Protein AF-K9RI30-F1 (afdb_monomer_lite)

Foldseek 3Di:
DDPDDDPDAQALADDDDPDDPDDDVLVVDCLSPVCVVVLVVLVVVLVVLVVVVCVPQPQEPVCLQPDDPSVLVSLLSVVVSVLVSLLVRCVSRPNPDDSVPDDPQSSLVVCVRNVLQVDWDWQCSYPPHIDIDSQCVCSPPVDDDDGQQVVLNVCCVVCVPDNGDGNRD

Sequence (169 aa):
MTQMLLTKPYYRIARGLIYQEDINPYILDSRYCKERSSLCRAYKILQKDLETLFEYIEPCDSNKATYSHRTFELVLRICTEFEANCKGILIANGYKKSPKQLNICDYYKINYAAKLSDYEVLLRTWHPNPLKLQPFNEWQGGTYQPLSWYQSYNEAKHKIPILIKYILN

pLDDT: mean 84.82, std 16.88, range [35.69, 98.12]

Radius of gyration: 17.67 Å; chains: 1; bounding box: 48×34×43 Å

Secondary structure (DSSP, 8-state):
---PPPSSPPTT-----SS-SS--HHHH-TTT-TTHHHHHHHHHHHHHHHHHHHHHS-SBGGGTT---HHHHHHHHHHHHHHHHHHHHHHHHTT--S-TTT--HHHHHHHHHHH-GGG--EEETT-BSSPEEE-TTGGGTTSS----HHHHHHHHHHH-TT---S-S--

Structure (mmCIF, N/CA/C/O backbone):
data_AF-K9RI30-F1
#
_entry.id   AF-K9RI30-F1
#
loop_
_atom_site.group_PDB
_atom_site.id
_atom_site.type_symbol
_atom_site.label_atom_id
_atom_site.label_alt_id
_atom_site.label_comp_id
_atom_site.label_asym_id
_atom_site.label_entity_id
_atom_site.label_seq_id
_atom_site.pdbx_PDB_ins_code
_atom_site.Cartn_x
_atom_site.Cartn_y
_atom_site.Cartn_z
_atom_site.occupancy
_atom_site.B_iso_or_equiv
_atom_site.auth_seq_id
_atom_site.auth_comp_id
_atom_site.auth_asym_id
_atom_site.auth_atom_id
_atom_site.pdbx_PDB_model_num
ATOM 1 N N . MET A 1 1 ? -7.469 -24.160 16.641 1.00 35.69 1 MET A N 1
ATOM 2 C CA . MET A 1 1 ? -7.723 -22.817 17.205 1.00 35.69 1 MET A CA 1
ATOM 3 C C . MET A 1 1 ? -9.026 -22.321 16.596 1.00 35.69 1 MET A C 1
ATOM 5 O O . MET A 1 1 ? -9.069 -22.103 15.393 1.00 35.69 1 MET A O 1
ATOM 9 N N . THR A 1 2 ? -10.110 -22.287 17.367 1.00 37.56 2 THR A N 1
ATOM 10 C CA . THR A 1 2 ? -11.454 -21.955 16.872 1.00 37.56 2 THR A CA 1
ATOM 11 C C . THR A 1 2 ? -11.476 -20.491 16.441 1.00 37.56 2 THR A C 1
ATOM 13 O O . THR A 1 2 ? -11.278 -19.596 17.261 1.00 37.56 2 THR A O 1
ATOM 16 N N . GLN A 1 3 ? -11.631 -20.245 15.142 1.00 46.16 3 GLN A N 1
ATOM 17 C CA . GLN A 1 3 ? -11.652 -18.903 14.568 1.00 46.16 3 GLN A CA 1
ATOM 18 C C . GLN A 1 3 ? -12.906 -18.187 15.093 1.00 46.16 3 GLN A C 1
ATOM 20 O O . GLN A 1 3 ? -14.022 -18.561 14.740 1.00 46.16 3 GLN A O 1
ATOM 25 N N . MET A 1 4 ? -12.746 -17.205 15.987 1.00 47.81 4 MET A N 1
ATOM 26 C CA . MET A 1 4 ? -13.885 -16.408 16.447 1.00 47.81 4 MET A CA 1
ATOM 27 C C . MET A 1 4 ? -14.485 -15.662 15.254 1.00 47.81 4 MET A C 1
ATOM 29 O O . MET A 1 4 ? -13.797 -14.888 14.582 1.00 47.81 4 MET A O 1
ATOM 33 N N . LEU A 1 5 ? -15.768 -15.909 14.997 1.00 51.00 5 LEU A N 1
ATOM 34 C CA . LEU A 1 5 ? -16.535 -15.208 13.975 1.00 51.00 5 LEU A CA 1
ATOM 35 C C . LEU A 1 5 ? -16.655 -13.728 14.361 1.00 51.00 5 LEU A C 1
ATOM 37 O O . LEU A 1 5 ? -17.030 -13.389 15.484 1.00 51.00 5 LEU A O 1
ATOM 41 N N . LEU A 1 6 ? -16.318 -12.840 13.425 1.00 59.44 6 LEU A N 1
ATOM 42 C CA . LEU A 1 6 ? -16.492 -11.399 13.599 1.00 59.44 6 LEU A CA 1
ATOM 43 C C . LEU A 1 6 ? -17.988 -11.081 13.698 1.00 59.44 6 LEU A C 1
ATOM 45 O O . LEU A 1 6 ? -18.733 -11.324 12.755 1.00 59.44 6 LEU A O 1
ATOM 49 N N . THR A 1 7 ? -18.419 -10.508 14.823 1.00 62.97 7 THR A N 1
ATOM 50 C CA . THR A 1 7 ? -19.824 -10.121 15.063 1.00 62.97 7 THR A CA 1
ATOM 51 C C . THR A 1 7 ? -20.244 -8.869 14.292 1.00 62.97 7 THR A C 1
ATOM 53 O O . THR A 1 7 ? -21.430 -8.646 14.069 1.00 62.97 7 THR A O 1
ATOM 56 N N . LYS A 1 8 ? -19.277 -8.046 13.874 1.00 70.44 8 LYS A N 1
ATOM 57 C CA . LYS A 1 8 ? -19.458 -6.888 12.992 1.00 70.44 8 LYS A CA 1
ATOM 58 C C . LYS A 1 8 ? -18.176 -6.634 12.191 1.00 70.44 8 LYS A C 1
ATOM 60 O O . LYS A 1 8 ? -17.092 -6.974 12.675 1.00 70.44 8 LYS A O 1
ATOM 65 N N . PRO A 1 9 ? -18.263 -6.050 10.987 1.00 79.06 9 PRO A N 1
ATOM 66 C CA . PRO A 1 9 ? -17.076 -5.704 10.213 1.00 79.06 9 PRO A CA 1
ATOM 67 C C . PRO A 1 9 ? -16.263 -4.585 10.888 1.00 79.06 9 PRO A C 1
ATOM 69 O O . PRO A 1 9 ? -16.809 -3.745 11.606 1.00 79.06 9 PRO A O 1
ATOM 72 N N . TYR A 1 10 ? -14.954 -4.561 10.637 1.00 88.00 10 TYR A N 1
ATOM 73 C CA . TYR A 1 10 ? -14.065 -3.492 11.099 1.00 88.00 10 TYR A CA 1
ATOM 74 C C . TYR A 1 10 ? -14.226 -2.236 10.243 1.00 88.00 10 TYR A C 1
ATOM 76 O O . TYR A 1 10 ? -14.202 -2.316 9.019 1.00 88.00 10 TYR A O 1
ATOM 84 N N . TYR A 1 11 ? -14.296 -1.063 10.872 1.00 91.00 11 TYR A N 1
ATOM 85 C CA . TYR A 1 11 ? -14.382 0.214 10.163 1.00 91.00 11 TYR A CA 1
ATOM 86 C C . TYR A 1 11 ? -13.241 0.386 9.158 1.00 91.00 11 TYR A C 1
ATOM 88 O O . TYR A 1 11 ? -12.106 -0.020 9.421 1.00 91.00 11 TYR A O 1
ATOM 96 N N . ARG A 1 12 ? -13.544 1.029 8.024 1.00 91.00 12 ARG A N 1
ATOM 97 C CA . ARG A 1 12 ? -12.596 1.304 6.931 1.00 91.00 12 ARG A CA 1
ATOM 98 C C . ARG A 1 12 ? -11.960 0.073 6.260 1.00 91.00 12 ARG A C 1
ATOM 100 O O . ARG A 1 12 ? -10.994 0.240 5.524 1.00 91.00 12 ARG A O 1
ATOM 107 N N . ILE A 1 13 ? -12.501 -1.136 6.443 1.00 88.00 13 ILE A N 1
ATOM 108 C CA . ILE A 1 13 ? -12.064 -2.339 5.709 1.00 88.00 13 ILE A CA 1
ATOM 109 C C . ILE A 1 13 ? -13.200 -2.839 4.816 1.00 88.00 13 ILE A C 1
ATOM 111 O O . ILE A 1 13 ? -14.123 -3.476 5.297 1.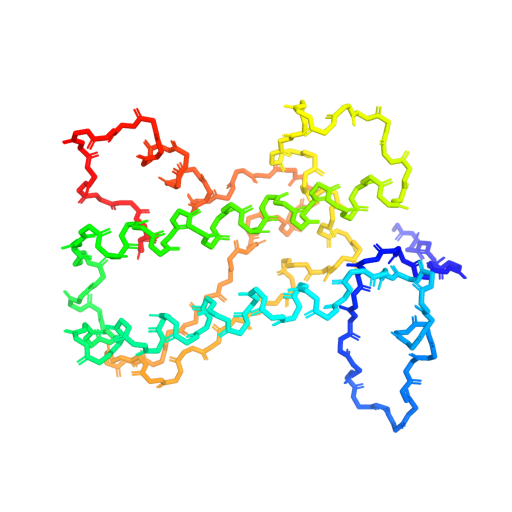00 88.00 13 ILE A O 1
ATOM 115 N N . ALA A 1 14 ? -13.164 -2.602 3.510 1.00 79.06 14 ALA A N 1
ATOM 116 C CA . ALA A 1 14 ? -14.120 -3.233 2.596 1.00 79.06 14 ALA A CA 1
ATOM 117 C C . ALA A 1 14 ? -13.523 -4.527 2.026 1.00 79.06 14 ALA A C 1
ATOM 119 O O . ALA A 1 14 ? -12.361 -4.544 1.629 1.00 79.06 14 ALA A O 1
ATOM 120 N N . ARG A 1 15 ? -14.314 -5.603 1.972 1.00 71.88 15 ARG A N 1
ATOM 121 C CA . ARG A 1 15 ? -13.969 -6.821 1.226 1.00 71.88 15 ARG A CA 1
ATOM 122 C C . ARG A 1 15 ? -14.900 -6.925 0.027 1.00 71.88 15 ARG A C 1
ATOM 124 O O . ARG A 1 15 ? -16.105 -6.735 0.186 1.00 71.88 15 ARG A O 1
ATOM 131 N N . GLY A 1 16 ? -14.335 -7.194 -1.148 1.00 61.25 16 GLY A N 1
ATOM 132 C CA . GLY A 1 16 ? -15.126 -7.506 -2.334 1.00 61.25 16 GLY A CA 1
ATOM 133 C C . GLY A 1 16 ? -15.945 -8.772 -2.092 1.00 61.25 16 GLY A C 1
ATOM 134 O O . GLY A 1 16 ? -15.462 -9.711 -1.457 1.00 61.25 16 GLY A O 1
ATOM 135 N N . LEU A 1 17 ? -17.193 -8.782 -2.555 1.00 57.41 17 LEU A N 1
ATOM 136 C CA . LEU A 1 17 ? -18.023 -9.979 -2.520 1.00 57.41 17 LEU A CA 1
ATOM 137 C C . LEU A 1 17 ? -17.464 -10.968 -3.540 1.00 57.41 17 LEU A C 1
ATOM 139 O O . LEU A 1 17 ? -17.444 -10.691 -4.739 1.00 57.41 17 LEU A O 1
ATOM 143 N N . ILE A 1 18 ? -17.004 -12.120 -3.062 1.00 50.47 18 ILE A N 1
ATOM 144 C CA . ILE A 1 18 ? -16.776 -13.276 -3.921 1.00 50.47 18 ILE A CA 1
ATOM 145 C C . ILE A 1 18 ? -18.175 -13.850 -4.178 1.00 50.47 18 ILE A C 1
ATOM 147 O O . ILE A 1 18 ? -18.693 -14.585 -3.347 1.00 50.47 18 ILE A O 1
ATOM 151 N N . TYR A 1 19 ? -18.808 -13.445 -5.282 1.00 43.81 19 TYR A N 1
ATOM 152 C CA . TYR A 1 19 ? -20.049 -14.038 -5.803 1.00 43.81 19 TYR A CA 1
ATOM 153 C C . TYR A 1 19 ? -21.268 -14.054 -4.855 1.00 43.81 19 TYR A C 1
ATOM 155 O O . TYR A 1 19 ? -21.812 -15.114 -4.561 1.00 43.81 19 TYR A O 1
ATOM 163 N N . GLN A 1 20 ? -21.768 -12.889 -4.436 1.00 49.66 20 GLN A N 1
ATOM 164 C CA . GLN A 1 20 ? -23.153 -12.770 -3.956 1.00 49.66 20 GLN A CA 1
ATOM 165 C C . GLN A 1 20 ? -23.783 -11.483 -4.498 1.00 49.66 20 GLN A C 1
ATOM 167 O O . GLN A 1 20 ? -23.161 -10.424 -4.443 1.00 49.66 20 GLN A O 1
ATOM 172 N N . GLU A 1 21 ? -25.001 -11.598 -5.035 1.00 54.28 21 GLU A N 1
ATOM 173 C CA . GLU A 1 21 ? -25.805 -10.491 -5.584 1.00 54.28 21 GLU A CA 1
ATOM 174 C C . GLU A 1 21 ? -26.194 -9.444 -4.521 1.00 54.28 21 GLU A C 1
ATOM 176 O O . GLU A 1 21 ? -26.590 -8.328 -4.855 1.00 54.28 21 GLU A O 1
ATOM 181 N N . ASP A 1 22 ? -26.001 -9.757 -3.239 1.00 57.88 22 ASP A N 1
ATOM 182 C CA . ASP A 1 22 ? -26.305 -8.867 -2.128 1.00 57.88 22 ASP A CA 1
ATOM 183 C C . ASP A 1 22 ? -25.117 -7.967 -1.790 1.00 57.88 22 ASP A C 1
ATOM 185 O O . ASP A 1 22 ? -24.195 -8.348 -1.062 1.00 57.88 22 ASP A O 1
ATOM 189 N N . ILE A 1 23 ? -25.160 -6.727 -2.290 1.00 58.34 23 ILE A N 1
ATOM 190 C CA . ILE A 1 23 ? -24.279 -5.646 -1.836 1.00 58.34 23 ILE A CA 1
ATOM 191 C C . ILE A 1 23 ? -24.309 -5.621 -0.311 1.00 58.34 23 ILE A C 1
ATOM 193 O O . ILE A 1 23 ? -25.344 -5.376 0.307 1.00 58.34 23 ILE A O 1
ATOM 197 N N . ASN A 1 24 ? -23.147 -5.832 0.301 1.00 61.78 24 ASN A N 1
ATOM 198 C CA . ASN A 1 24 ? -23.040 -5.826 1.741 1.00 61.78 24 ASN A CA 1
ATOM 199 C C . ASN A 1 24 ? -23.444 -4.432 2.289 1.00 61.78 24 ASN A C 1
ATOM 201 O O . ASN A 1 24 ? -22.727 -3.454 2.030 1.00 61.78 24 ASN A O 1
ATOM 205 N N . PRO A 1 25 ? -24.549 -4.308 3.057 1.00 67.56 25 PRO A N 1
ATOM 206 C CA . PRO A 1 25 ? -25.136 -3.016 3.418 1.00 67.56 25 PRO A CA 1
ATOM 207 C C . PRO A 1 25 ? -24.190 -2.138 4.245 1.00 67.56 25 PRO A C 1
ATOM 209 O O . PRO A 1 25 ? -24.312 -0.912 4.226 1.00 67.56 25 PRO A O 1
ATOM 212 N N . TYR A 1 26 ? -23.193 -2.726 4.919 1.00 70.88 26 TYR A N 1
ATOM 213 C CA . TYR A 1 26 ? -22.219 -1.970 5.712 1.00 70.88 26 TYR A CA 1
ATOM 214 C C . TYR A 1 26 ? -21.329 -1.061 4.844 1.00 70.88 26 TYR A C 1
ATOM 216 O O . TYR A 1 26 ? -20.867 -0.032 5.325 1.00 70.88 26 TYR A O 1
ATOM 224 N N . ILE A 1 27 ? -21.102 -1.403 3.567 1.00 69.31 27 ILE A N 1
ATOM 225 C CA . ILE A 1 27 ? -20.304 -0.578 2.637 1.00 69.31 27 ILE A CA 1
ATOM 226 C C . ILE A 1 27 ? -21.033 0.737 2.313 1.00 69.31 27 ILE A C 1
ATOM 228 O O . ILE A 1 27 ? -20.399 1.768 2.069 1.00 69.31 27 ILE A O 1
ATOM 232 N N . LEU A 1 28 ? -22.368 0.713 2.334 1.00 74.50 28 LEU A N 1
ATOM 233 C CA . LEU A 1 28 ? -23.212 1.877 2.069 1.00 74.50 28 LEU A CA 1
ATOM 234 C C . LEU A 1 28 ? -23.364 2.780 3.305 1.00 74.50 28 LEU A C 1
ATOM 236 O O . LEU A 1 28 ? -23.603 3.983 3.155 1.00 74.50 28 LEU A O 1
ATOM 240 N N . ASP A 1 29 ? -23.157 2.239 4.510 1.00 78.44 29 ASP A N 1
ATOM 241 C CA . ASP A 1 29 ? -23.237 2.982 5.769 1.00 78.44 29 ASP A CA 1
ATOM 242 C C . ASP A 1 29 ? -22.161 4.081 5.838 1.00 78.44 29 ASP A C 1
ATOM 244 O O . ASP A 1 29 ? -20.953 3.835 5.818 1.00 78.44 29 ASP A O 1
ATOM 248 N N . SER A 1 30 ? -22.595 5.337 5.947 1.00 76.75 30 SER A N 1
ATOM 249 C CA . SER A 1 30 ? -21.701 6.497 6.025 1.00 76.75 30 SER A CA 1
ATOM 250 C C . SER A 1 30 ? -20.841 6.513 7.293 1.00 76.75 30 SER A C 1
ATOM 252 O O . SER A 1 30 ? -19.765 7.115 7.295 1.00 76.75 30 SER A O 1
ATOM 254 N N . ARG A 1 31 ? -21.263 5.823 8.360 1.00 80.06 31 ARG A N 1
ATOM 255 C CA . ARG A 1 31 ? -20.475 5.643 9.589 1.00 80.06 31 ARG A CA 1
ATOM 256 C C . ARG A 1 31 ? -19.277 4.729 9.358 1.00 80.06 31 ARG A C 1
ATOM 258 O O . ARG A 1 31 ? -18.317 4.804 10.118 1.00 80.06 31 ARG A O 1
ATOM 265 N N . TYR A 1 32 ? -19.319 3.892 8.319 1.00 83.81 32 TYR A N 1
ATOM 266 C CA . TYR A 1 32 ? -18.288 2.899 8.053 1.00 83.81 32 TYR A CA 1
ATOM 267 C C . TYR A 1 32 ? -16.951 3.515 7.624 1.00 83.81 32 TYR A C 1
ATOM 269 O O . TYR A 1 32 ? -15.876 3.095 8.061 1.00 83.81 32 TYR A O 1
ATOM 277 N N . CYS A 1 33 ? -17.035 4.520 6.750 1.00 87.06 33 CYS A N 1
ATOM 278 C CA . CYS A 1 33 ? -15.925 5.350 6.302 1.00 87.06 33 CYS A CA 1
ATOM 279 C C . CYS A 1 33 ? -16.489 6.640 5.688 1.00 87.06 33 CYS A C 1
ATOM 281 O O . CYS A 1 33 ? -16.946 6.647 4.541 1.00 87.06 33 CYS A O 1
ATOM 283 N N . LYS A 1 34 ? -16.463 7.738 6.452 1.00 87.69 34 LYS A N 1
ATOM 284 C CA . LYS A 1 34 ? -17.010 9.036 6.016 1.00 87.69 34 LYS A CA 1
ATOM 285 C C . LYS A 1 34 ? -16.259 9.581 4.799 1.00 87.69 34 LYS A C 1
ATOM 287 O O . LYS A 1 34 ? -16.849 10.152 3.891 1.00 87.69 34 LYS A O 1
ATOM 292 N N . GLU A 1 35 ? -14.955 9.348 4.764 1.00 89.94 35 GLU A N 1
ATOM 293 C CA . GLU A 1 35 ? -14.012 9.811 3.752 1.00 89.94 35 GLU A CA 1
ATOM 294 C C . GLU A 1 35 ? -13.844 8.853 2.556 1.00 89.94 35 GLU A C 1
ATOM 296 O O . GLU A 1 35 ? -12.928 9.042 1.753 1.00 89.94 35 GLU A O 1
ATOM 301 N N . ARG A 1 36 ? -14.725 7.850 2.389 1.00 88.25 36 ARG A N 1
ATOM 302 C CA . ARG A 1 36 ? -14.609 6.806 1.347 1.00 88.25 36 ARG A CA 1
ATOM 303 C C . ARG A 1 36 ? -14.349 7.363 -0.055 1.00 88.25 36 ARG A C 1
ATOM 305 O O . ARG A 1 36 ? -13.468 6.877 -0.755 1.00 88.25 36 ARG A O 1
ATOM 312 N N . SER A 1 37 ? -15.063 8.420 -0.448 1.00 90.00 37 SER A N 1
ATOM 313 C CA . SER A 1 37 ? -14.936 9.020 -1.780 1.00 90.00 37 SER A CA 1
ATOM 314 C C . SER A 1 37 ? -13.549 9.623 -1.997 1.00 90.00 37 SER A C 1
ATOM 316 O O . SER A 1 37 ? -13.009 9.543 -3.098 1.00 90.00 37 SER A O 1
ATOM 318 N N . SER A 1 38 ? -12.955 10.188 -0.940 1.00 93.12 38 SER A N 1
ATOM 319 C CA . SER A 1 38 ? -11.592 10.721 -0.968 1.00 93.12 38 SER A CA 1
ATOM 320 C C . SER A 1 38 ? -10.564 9.597 -1.114 1.00 93.12 38 SER A C 1
ATOM 322 O O . SER A 1 38 ? -9.698 9.677 -1.980 1.00 93.12 38 SER A O 1
ATOM 324 N N . LEU A 1 39 ? -10.716 8.502 -0.356 1.00 92.94 39 LEU A N 1
ATOM 325 C CA . LEU A 1 39 ? -9.831 7.331 -0.447 1.00 92.94 39 LEU A CA 1
ATOM 326 C C . LEU A 1 39 ? -9.884 6.682 -1.838 1.00 92.94 39 LEU A C 1
ATOM 328 O O . LEU A 1 39 ? -8.846 6.417 -2.442 1.00 92.94 39 LEU A O 1
ATOM 332 N N . CYS A 1 40 ? -11.086 6.490 -2.392 1.00 92.12 40 CYS A N 1
ATOM 333 C CA . CYS A 1 40 ? -11.250 5.972 -3.751 1.00 92.12 40 CYS A CA 1
ATOM 334 C C . CYS A 1 40 ? -10.630 6.906 -4.799 1.00 92.12 40 CYS A C 1
ATOM 336 O O . CYS A 1 40 ? -10.061 6.434 -5.782 1.00 92.12 40 CYS A O 1
ATOM 338 N N . ARG A 1 41 ? -10.728 8.228 -4.608 1.00 95.75 41 ARG A N 1
ATOM 339 C CA . ARG A 1 41 ? -10.093 9.208 -5.496 1.00 95.75 41 ARG A CA 1
ATOM 340 C C . ARG A 1 41 ? -8.568 9.133 -5.417 1.00 95.75 41 ARG A C 1
ATOM 342 O O . ARG A 1 41 ? -7.934 9.124 -6.466 1.00 95.75 41 ARG A O 1
ATOM 349 N N . ALA A 1 42 ? -7.994 9.053 -4.216 1.00 96.06 42 ALA A N 1
ATOM 350 C CA . ALA A 1 42 ? -6.551 8.916 -4.020 1.00 96.06 42 ALA A CA 1
ATOM 351 C C . ALA A 1 42 ? -6.007 7.660 -4.721 1.00 96.06 42 ALA A C 1
ATOM 353 O O . ALA A 1 42 ? -5.051 7.756 -5.487 1.00 96.06 42 ALA A O 1
ATOM 354 N N . TYR A 1 43 ? -6.685 6.516 -4.561 1.00 95.69 43 TYR A N 1
ATOM 355 C CA . TYR A 1 43 ? -6.350 5.281 -5.277 1.00 95.69 43 TYR A CA 1
ATOM 356 C C . TYR A 1 43 ? -6.377 5.458 -6.802 1.00 95.69 43 TYR A C 1
ATOM 358 O O . TYR A 1 43 ? -5.402 5.130 -7.469 1.00 95.69 43 TYR A O 1
ATOM 366 N N . LYS A 1 44 ? -7.457 6.028 -7.357 1.00 97.44 44 LYS A N 1
ATOM 367 C CA . LYS A 1 44 ? -7.581 6.244 -8.810 1.00 97.44 44 LYS A CA 1
ATOM 368 C C . LYS A 1 44 ? -6.483 7.147 -9.371 1.00 97.44 44 LYS A C 1
ATOM 370 O O . LYS A 1 44 ? -6.040 6.933 -10.493 1.00 97.44 44 LYS A O 1
ATOM 375 N N . ILE A 1 45 ? -6.047 8.149 -8.605 1.00 98.12 45 ILE A N 1
ATOM 376 C CA . ILE A 1 45 ? -4.924 9.011 -8.995 1.00 98.12 45 ILE A CA 1
ATOM 377 C C . ILE A 1 45 ? -3.630 8.190 -9.053 1.00 98.12 45 ILE A C 1
ATOM 379 O O . ILE A 1 45 ? -2.945 8.232 -10.066 1.00 98.12 45 ILE A O 1
ATOM 383 N N . LEU A 1 46 ? -3.324 7.404 -8.014 1.00 97.75 46 LEU A N 1
ATOM 384 C CA . LEU A 1 46 ? -2.128 6.552 -8.001 1.00 97.75 46 LEU A CA 1
ATOM 385 C C . LEU A 1 46 ? -2.136 5.508 -9.124 1.00 97.75 46 LEU A C 1
ATOM 387 O O . LEU A 1 46 ? -1.100 5.266 -9.735 1.00 97.75 46 LEU A O 1
ATOM 391 N N . GLN A 1 47 ? -3.295 4.909 -9.404 1.00 96.75 47 GLN A N 1
ATOM 392 C CA . GLN A 1 47 ? -3.458 3.967 -10.508 1.00 96.75 47 GLN A CA 1
ATOM 393 C C . GLN A 1 47 ? -3.161 4.642 -11.851 1.00 96.75 47 GLN A C 1
ATOM 395 O O . GLN A 1 47 ? -2.363 4.125 -12.625 1.00 96.75 47 GLN A O 1
ATOM 400 N N . LYS A 1 48 ? -3.752 5.816 -12.102 1.00 98.00 48 LYS A N 1
ATOM 401 C CA . LYS A 1 48 ? -3.505 6.577 -13.330 1.00 98.00 48 LYS A CA 1
ATOM 402 C C . LYS A 1 48 ? -2.029 6.948 -13.486 1.00 98.00 48 LYS A C 1
ATOM 404 O O . LYS A 1 48 ? -1.490 6.872 -14.585 1.00 98.00 48 LYS A O 1
ATOM 409 N N . ASP A 1 49 ? -1.373 7.344 -12.398 1.00 97.50 49 ASP A N 1
ATOM 410 C CA . ASP A 1 49 ? 0.051 7.684 -12.424 1.00 97.50 49 ASP A CA 1
ATOM 411 C C . ASP A 1 49 ? 0.922 6.453 -12.736 1.00 97.50 49 ASP A C 1
ATOM 413 O O . ASP A 1 49 ? 1.922 6.575 -13.441 1.00 97.50 49 ASP A O 1
ATOM 417 N N . LEU A 1 50 ? 0.534 5.263 -12.262 1.00 95.19 50 LEU A N 1
ATOM 418 C CA . LEU A 1 50 ? 1.195 4.001 -12.609 1.00 95.19 50 LEU A CA 1
ATOM 419 C C . LEU A 1 50 ? 0.989 3.630 -14.083 1.00 95.19 50 LEU A C 1
ATOM 421 O O . LEU A 1 50 ? 1.948 3.266 -14.754 1.00 95.19 50 LEU A O 1
ATOM 425 N N . GLU A 1 51 ? -0.236 3.749 -14.594 1.00 95.56 51 GLU A N 1
ATOM 426 C CA . GLU A 1 51 ? -0.538 3.543 -16.018 1.00 95.56 51 GLU A CA 1
ATOM 427 C C . GLU A 1 51 ? 0.287 4.499 -16.891 1.00 95.56 51 GLU A C 1
ATOM 429 O O . GLU A 1 51 ? 0.920 4.065 -17.847 1.00 95.56 51 GLU A O 1
ATOM 434 N N . THR A 1 52 ? 0.375 5.770 -16.488 1.00 96.69 52 THR A N 1
ATOM 435 C CA . THR A 1 52 ? 1.195 6.782 -17.169 1.00 96.69 52 THR A CA 1
ATOM 436 C C . THR A 1 52 ? 2.680 6.415 -17.125 1.00 96.69 52 THR A C 1
ATOM 438 O O . THR A 1 52 ? 3.384 6.590 -18.111 1.00 96.69 52 THR A O 1
ATOM 441 N N . LEU A 1 53 ? 3.189 5.881 -16.007 1.00 95.19 53 LEU A N 1
ATOM 442 C CA . LEU A 1 53 ? 4.576 5.410 -15.920 1.00 95.19 53 LEU A CA 1
ATOM 443 C C . LEU A 1 53 ? 4.858 4.301 -16.945 1.00 95.19 53 LEU A C 1
ATOM 445 O O . LEU A 1 53 ? 5.922 4.306 -17.566 1.00 95.19 53 LEU A O 1
ATOM 449 N N . PHE A 1 54 ? 3.905 3.386 -17.142 1.00 94.38 54 PHE A N 1
ATOM 450 C CA . PHE A 1 54 ? 4.031 2.292 -18.105 1.00 94.38 54 PHE A CA 1
ATOM 451 C C . PHE A 1 54 ? 3.996 2.737 -19.572 1.00 94.38 54 PHE A C 1
ATOM 453 O O . PHE A 1 54 ? 4.438 1.977 -20.426 1.00 94.38 54 PHE A O 1
ATOM 460 N N . GLU A 1 55 ? 3.578 3.968 -19.881 1.00 95.00 55 GLU A N 1
ATOM 461 C CA . GLU A 1 55 ? 3.731 4.543 -21.229 1.00 95.00 55 GLU A CA 1
ATOM 462 C C . GLU A 1 55 ? 5.204 4.822 -21.585 1.00 95.00 55 GLU A C 1
ATOM 464 O O . GLU A 1 55 ? 5.564 4.845 -22.760 1.00 95.00 55 GLU A O 1
ATOM 469 N N . TYR A 1 56 ? 6.063 5.033 -20.579 1.00 94.69 56 TYR A N 1
ATOM 470 C CA . TYR A 1 56 ? 7.482 5.371 -20.765 1.00 94.69 56 TYR A CA 1
ATOM 471 C C . TYR A 1 56 ? 8.429 4.241 -20.358 1.00 94.69 56 TYR A C 1
ATOM 473 O O . TYR A 1 56 ? 9.550 4.163 -20.860 1.00 94.69 56 TYR A O 1
ATOM 481 N N . ILE A 1 57 ? 8.013 3.392 -19.417 1.00 94.50 57 ILE A N 1
ATOM 482 C CA . ILE A 1 57 ? 8.798 2.268 -18.913 1.00 94.50 57 ILE A CA 1
ATOM 483 C C . ILE A 1 57 ? 7.983 0.999 -19.117 1.00 94.50 57 ILE A C 1
ATOM 485 O O . ILE A 1 57 ? 7.070 0.714 -18.344 1.00 94.50 57 ILE A O 1
ATOM 489 N N . GLU A 1 58 ? 8.357 0.219 -20.131 1.00 95.00 58 GLU A N 1
ATOM 490 C CA . GLU A 1 58 ? 7.712 -1.064 -20.413 1.00 95.00 58 GLU A CA 1
ATOM 491 C C . GLU A 1 58 ? 7.735 -1.957 -19.154 1.00 95.00 58 GLU A C 1
ATOM 493 O O . GLU A 1 58 ? 8.812 -2.126 -18.560 1.00 95.00 58 GLU A O 1
ATOM 498 N N . PRO A 1 59 ? 6.594 -2.530 -18.724 1.00 94.25 59 PRO A N 1
ATOM 499 C CA . PRO A 1 59 ? 6.528 -3.451 -17.594 1.00 94.25 59 PRO A CA 1
ATOM 500 C C . PRO A 1 59 ? 7.182 -4.790 -17.959 1.00 94.25 59 PRO A C 1
ATOM 502 O O . PRO A 1 59 ? 6.524 -5.749 -18.351 1.00 94.25 59 PRO A O 1
ATOM 505 N N . CYS A 1 60 ? 8.503 -4.871 -17.856 1.00 95.06 60 CYS A N 1
ATOM 506 C CA . CYS A 1 60 ? 9.241 -6.074 -18.211 1.00 95.06 60 CYS A CA 1
ATOM 507 C C . CYS A 1 60 ? 10.452 -6.315 -17.311 1.00 95.06 60 CYS A C 1
ATOM 509 O O . CYS A 1 60 ? 10.939 -5.420 -16.616 1.00 95.06 60 CYS A O 1
ATOM 511 N N . ASP A 1 61 ? 10.961 -7.547 -17.330 1.00 93.44 61 ASP A N 1
ATOM 512 C CA . ASP A 1 61 ? 12.073 -7.962 -16.470 1.00 93.44 61 ASP A CA 1
ATOM 513 C C . ASP A 1 61 ? 13.330 -7.099 -16.647 1.00 93.44 61 ASP A C 1
ATOM 515 O O . ASP A 1 61 ? 13.980 -6.765 -15.654 1.00 93.44 61 ASP A O 1
ATOM 519 N N . SER A 1 62 ? 13.641 -6.673 -17.876 1.00 94.44 62 SER A N 1
ATOM 520 C CA . SER A 1 62 ? 14.801 -5.814 -18.152 1.00 94.44 62 SER A CA 1
ATOM 521 C C . SER A 1 62 ? 14.685 -4.420 -17.533 1.00 94.44 62 SER A C 1
ATOM 523 O O . SER A 1 62 ? 15.704 -3.775 -17.305 1.00 94.44 62 SER A O 1
ATOM 525 N N . ASN A 1 63 ? 13.467 -3.971 -17.215 1.00 93.19 63 ASN A N 1
ATOM 526 C CA . ASN A 1 63 ? 13.196 -2.640 -16.675 1.00 93.19 63 ASN A CA 1
ATOM 527 C C . ASN A 1 63 ? 12.993 -2.619 -15.151 1.00 93.19 63 ASN A C 1
ATOM 529 O O . ASN A 1 63 ? 12.739 -1.559 -14.580 1.00 93.19 63 ASN A O 1
ATOM 533 N N . LYS A 1 64 ? 13.148 -3.750 -14.447 1.00 86.56 64 LYS A N 1
ATOM 534 C CA . LYS A 1 64 ? 12.994 -3.803 -12.976 1.00 86.56 64 LYS A CA 1
ATOM 535 C C . LYS A 1 64 ? 13.961 -2.887 -12.226 1.00 86.56 64 LYS A C 1
ATOM 537 O O . LYS A 1 64 ? 13.645 -2.389 -11.150 1.00 86.56 64 LYS A O 1
ATOM 542 N N . ALA A 1 65 ? 15.150 -2.672 -12.778 1.00 84.50 65 ALA A N 1
ATOM 543 C CA . ALA A 1 65 ? 16.158 -1.801 -12.182 1.00 84.50 65 ALA A CA 1
ATOM 544 C C . ALA A 1 65 ? 16.044 -0.337 -12.650 1.00 84.50 65 ALA A C 1
ATOM 546 O O . ALA A 1 65 ? 16.879 0.485 -12.273 1.00 84.50 65 ALA A O 1
ATOM 547 N N . THR A 1 66 ? 15.040 0.005 -13.466 1.00 88.00 66 THR A N 1
ATOM 548 C CA . THR A 1 66 ? 14.908 1.347 -14.037 1.00 88.00 66 THR A CA 1
ATOM 549 C C . THR A 1 66 ? 14.566 2.366 -12.957 1.00 88.00 66 THR A C 1
ATOM 551 O O . THR A 1 66 ? 13.524 2.304 -12.302 1.00 88.00 66 THR A O 1
ATOM 554 N N . TYR A 1 67 ? 15.448 3.351 -12.808 1.00 86.25 67 TYR A N 1
ATOM 555 C CA . TYR A 1 67 ? 15.280 4.460 -11.884 1.00 86.25 67 TYR A CA 1
ATOM 556 C C . 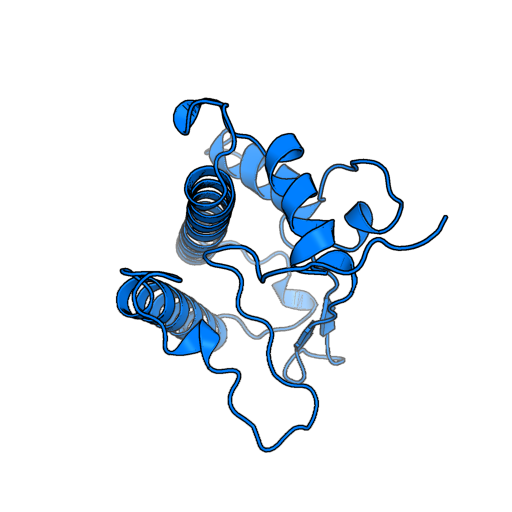TYR A 1 67 ? 14.942 5.750 -12.627 1.00 86.25 67 TYR A C 1
ATOM 558 O O . TYR A 1 67 ? 15.554 6.100 -13.634 1.00 86.25 67 TYR A O 1
ATOM 566 N N . SER A 1 68 ? 14.013 6.507 -12.055 1.00 88.06 68 SER A N 1
ATOM 567 C CA . SER A 1 68 ? 13.843 7.925 -12.337 1.00 88.06 68 SER A CA 1
ATOM 568 C C . SER A 1 68 ? 13.311 8.619 -11.087 1.00 88.06 68 SER A C 1
ATOM 570 O O . SER A 1 68 ? 12.697 7.982 -10.222 1.00 88.06 68 SER A O 1
ATOM 572 N N . HIS A 1 69 ? 13.472 9.941 -11.009 1.00 88.69 69 HIS A N 1
ATOM 573 C CA . HIS A 1 69 ? 12.823 10.724 -9.957 1.00 88.69 69 HIS A CA 1
ATOM 574 C C . HIS A 1 69 ? 11.299 10.524 -9.954 1.00 88.69 69 HIS A C 1
ATOM 576 O O . HIS A 1 69 ? 10.702 10.463 -8.885 1.00 88.69 69 HIS A O 1
ATOM 582 N N . ARG A 1 70 ? 10.678 10.308 -11.123 1.00 91.75 70 ARG A N 1
ATOM 583 C CA . ARG A 1 70 ? 9.235 10.044 -11.243 1.00 91.75 70 ARG A CA 1
ATOM 584 C C . ARG A 1 70 ? 8.827 8.694 -10.665 1.00 91.75 70 ARG A C 1
ATOM 586 O O . ARG A 1 70 ? 7.856 8.626 -9.916 1.00 91.75 70 ARG A O 1
ATOM 593 N N . THR A 1 71 ? 9.592 7.640 -10.949 1.00 90.75 71 THR A N 1
ATOM 594 C CA . THR A 1 71 ? 9.367 6.309 -10.367 1.00 90.75 71 THR A CA 1
ATOM 595 C C . THR A 1 71 ? 9.469 6.376 -8.844 1.00 90.75 71 THR A C 1
ATOM 597 O O . THR A 1 71 ? 8.613 5.853 -8.134 1.00 90.75 71 THR A O 1
ATOM 600 N N . PHE A 1 72 ? 10.482 7.080 -8.330 1.00 90.12 72 PHE A N 1
ATOM 601 C CA . PHE A 1 72 ? 10.674 7.253 -6.892 1.00 90.12 72 PHE A CA 1
ATOM 602 C C . PHE A 1 72 ? 9.544 8.060 -6.231 1.00 90.12 72 PHE A C 1
ATOM 604 O O . PHE A 1 72 ? 9.000 7.630 -5.214 1.00 90.12 72 PHE A O 1
ATOM 611 N N . GLU A 1 73 ? 9.141 9.190 -6.820 1.00 92.38 73 GLU A N 1
ATOM 612 C CA . GLU A 1 73 ? 8.007 10.001 -6.354 1.00 92.38 73 GLU A CA 1
ATOM 613 C C . GLU A 1 73 ? 6.710 9.183 -6.279 1.00 92.38 73 GLU A C 1
ATOM 615 O O . GLU A 1 73 ? 5.974 9.274 -5.290 1.00 92.38 73 GLU A O 1
ATOM 620 N N . LEU A 1 74 ? 6.438 8.356 -7.295 1.00 94.50 74 LEU A N 1
ATOM 621 C CA . LEU A 1 74 ? 5.257 7.497 -7.317 1.00 94.50 74 LEU A CA 1
ATOM 622 C C . LEU A 1 74 ? 5.299 6.461 -6.185 1.00 94.50 74 LEU A C 1
ATOM 624 O O . LEU A 1 74 ? 4.325 6.337 -5.441 1.00 94.50 74 LEU A O 1
ATOM 628 N N . VAL A 1 75 ? 6.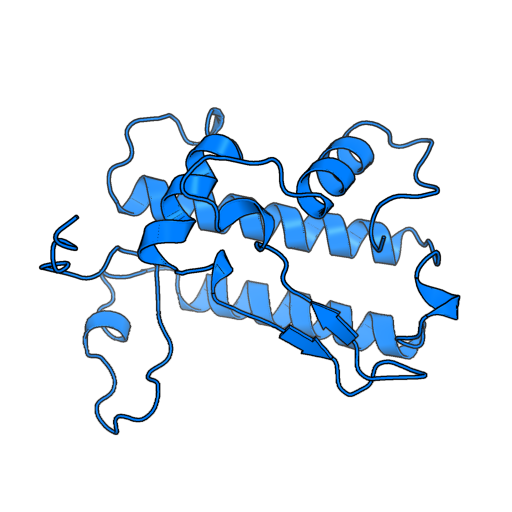433 5.780 -5.990 1.00 92.38 75 VAL A N 1
ATOM 629 C CA . VAL A 1 75 ? 6.608 4.814 -4.890 1.00 92.38 75 VAL A CA 1
ATOM 630 C C . VAL A 1 75 ? 6.410 5.478 -3.526 1.00 92.38 75 VAL A C 1
ATOM 632 O O . VAL A 1 75 ? 5.695 4.933 -2.681 1.00 92.38 75 VAL A O 1
ATOM 635 N N . LEU A 1 76 ? 6.979 6.671 -3.309 1.00 93.06 76 LEU A N 1
ATOM 636 C CA . LEU A 1 76 ? 6.797 7.413 -2.059 1.00 93.06 76 LEU A CA 1
ATOM 637 C C . LEU A 1 76 ? 5.322 7.723 -1.786 1.00 93.06 76 LEU A C 1
ATOM 639 O O . LEU A 1 76 ? 4.864 7.567 -0.650 1.00 93.06 76 LEU A O 1
ATOM 643 N N . ARG A 1 77 ? 4.573 8.146 -2.810 1.00 95.31 77 ARG A N 1
ATOM 644 C CA . ARG A 1 77 ? 3.143 8.459 -2.686 1.00 95.31 77 ARG A CA 1
ATOM 645 C C . ARG A 1 77 ? 2.317 7.206 -2.407 1.00 95.31 77 ARG A C 1
ATOM 647 O O . ARG A 1 77 ? 1.507 7.233 -1.487 1.00 95.31 77 ARG A O 1
ATOM 654 N N . ILE A 1 78 ? 2.573 6.103 -3.113 1.00 95.81 78 ILE A N 1
ATOM 655 C CA . ILE A 1 78 ? 1.902 4.813 -2.875 1.00 95.81 78 ILE A CA 1
ATOM 656 C C . ILE A 1 78 ? 2.131 4.341 -1.433 1.00 95.81 78 ILE A C 1
ATOM 658 O O . ILE A 1 78 ? 1.175 4.031 -0.722 1.00 95.81 78 ILE A O 1
ATOM 662 N N . CYS A 1 79 ? 3.383 4.335 -0.967 1.00 95.44 79 CYS A N 1
ATOM 663 C CA . CYS A 1 79 ? 3.714 3.876 0.383 1.00 95.44 79 CYS A CA 1
ATOM 664 C C . CYS A 1 79 ? 3.135 4.801 1.465 1.00 95.44 79 CYS A C 1
ATOM 666 O O . CYS A 1 79 ? 2.645 4.328 2.489 1.00 95.44 79 CYS A O 1
ATOM 668 N N . THR A 1 80 ? 3.132 6.117 1.233 1.00 94.12 80 THR A N 1
ATOM 669 C CA . THR A 1 80 ? 2.523 7.085 2.160 1.00 94.12 80 THR A CA 1
ATOM 670 C C . THR A 1 80 ? 1.008 6.896 2.254 1.00 94.12 80 THR A C 1
ATOM 672 O O . THR A 1 80 ? 0.463 6.900 3.359 1.00 94.12 80 THR A O 1
ATOM 675 N N . GLU A 1 81 ? 0.327 6.665 1.128 1.00 96.56 81 GLU A N 1
ATOM 676 C CA . GLU A 1 81 ? -1.107 6.354 1.116 1.00 96.56 81 GLU A CA 1
AT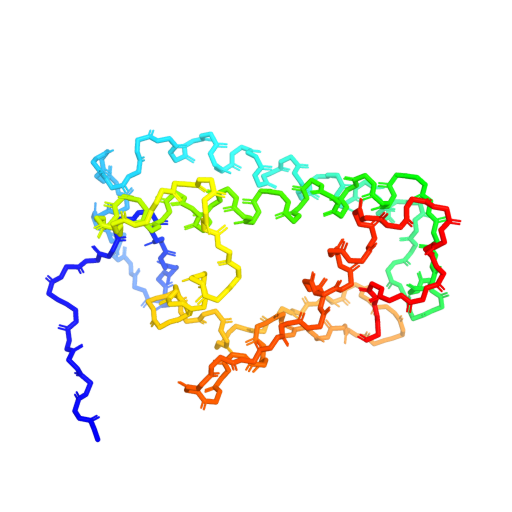OM 677 C C . GLU A 1 81 ? -1.409 5.023 1.814 1.00 96.56 81 GLU A C 1
ATOM 679 O O . GLU A 1 8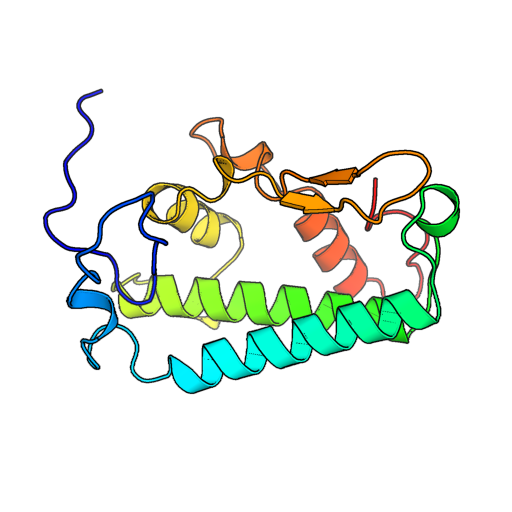1 ? -2.389 4.926 2.558 1.00 96.56 81 GLU A O 1
ATOM 684 N N . PHE A 1 82 ? -0.556 4.008 1.652 1.00 96.31 82 PHE A N 1
ATOM 685 C CA . PHE A 1 82 ? -0.662 2.763 2.414 1.00 96.31 82 PHE A CA 1
ATOM 686 C C . PHE A 1 82 ? -0.589 3.024 3.927 1.00 96.31 82 PHE A C 1
ATOM 688 O O . PHE A 1 82 ? -1.502 2.638 4.660 1.00 96.31 82 PHE A O 1
ATOM 695 N N . GLU A 1 83 ? 0.433 3.744 4.405 1.00 96.12 83 GLU A N 1
ATOM 696 C CA . GLU A 1 83 ? 0.560 4.072 5.830 1.00 96.12 83 GLU A CA 1
ATOM 697 C C . GLU A 1 83 ? -0.638 4.872 6.351 1.00 96.12 83 GLU A C 1
ATOM 699 O O . GLU A 1 83 ? -1.139 4.602 7.446 1.00 96.12 83 GLU A O 1
ATOM 704 N N . ALA A 1 84 ? -1.114 5.855 5.583 1.00 95.62 84 ALA A N 1
ATOM 705 C CA . ALA A 1 84 ? -2.273 6.663 5.945 1.00 95.62 84 ALA A CA 1
ATOM 706 C C . ALA A 1 84 ? -3.543 5.807 6.080 1.00 95.62 84 ALA A C 1
ATOM 708 O O . ALA A 1 84 ? -4.298 5.969 7.046 1.00 95.62 84 ALA A O 1
ATOM 709 N N . ASN A 1 85 ? -3.755 4.855 5.166 1.00 96.06 85 ASN A N 1
ATOM 710 C CA . ASN A 1 85 ? -4.866 3.910 5.241 1.00 96.06 85 ASN A CA 1
ATOM 711 C C . ASN A 1 85 ? -4.751 2.991 6.459 1.00 96.06 85 ASN A C 1
ATOM 713 O O . ASN A 1 85 ? -5.722 2.858 7.205 1.00 96.06 85 ASN A O 1
ATOM 717 N N . CYS A 1 86 ? -3.571 2.424 6.725 1.00 97.06 86 CYS A N 1
ATOM 718 C CA . CYS A 1 86 ? -3.366 1.573 7.895 1.00 97.06 86 CYS A CA 1
ATOM 719 C C . CYS A 1 86 ? -3.610 2.322 9.211 1.00 97.06 86 CYS A C 1
ATOM 721 O O . CYS A 1 86 ? -4.320 1.820 10.086 1.00 97.06 86 CYS A O 1
ATOM 723 N N . LYS A 1 87 ? -3.086 3.549 9.341 1.00 96.69 87 LYS A N 1
ATOM 724 C CA . LYS A 1 87 ? -3.353 4.415 10.501 1.00 96.69 87 LYS A CA 1
ATOM 725 C C . LYS A 1 87 ? -4.849 4.668 10.651 1.00 96.69 87 LYS A C 1
ATOM 727 O O . LYS A 1 87 ? -5.395 4.488 11.736 1.00 96.69 87 LYS A O 1
ATOM 732 N N . GLY A 1 88 ? -5.513 5.031 9.556 1.00 95.19 88 GLY A N 1
ATOM 733 C CA . GLY A 1 88 ? -6.949 5.275 9.520 1.00 95.19 88 GLY A CA 1
ATOM 734 C C . GLY A 1 88 ? -7.780 4.085 9.993 1.00 95.19 88 GLY A C 1
ATOM 735 O O . GLY A 1 88 ? -8.656 4.252 10.839 1.00 95.19 88 GLY A O 1
ATOM 736 N N . ILE A 1 89 ? -7.470 2.882 9.503 1.00 95.19 89 ILE A N 1
ATOM 737 C CA . ILE A 1 89 ? -8.121 1.631 9.916 1.00 95.19 89 ILE A CA 1
ATOM 738 C C . ILE A 1 89 ? -7.933 1.393 11.418 1.00 95.19 89 ILE A C 1
ATOM 740 O O . ILE A 1 89 ? -8.910 1.157 12.127 1.00 95.19 89 ILE A O 1
ATOM 744 N N . LEU A 1 90 ? -6.703 1.478 11.931 1.00 96.19 90 LEU A N 1
ATOM 745 C CA . LEU A 1 90 ? -6.429 1.223 13.348 1.00 96.19 90 LEU A CA 1
ATOM 746 C C . LEU A 1 90 ? -7.150 2.229 14.260 1.00 96.19 90 LEU A C 1
ATOM 748 O O . LEU A 1 90 ? -7.801 1.829 15.225 1.00 96.19 90 LEU A O 1
ATOM 752 N N . ILE A 1 91 ? -7.092 3.522 13.931 1.00 94.94 91 ILE A N 1
ATOM 753 C CA . ILE A 1 91 ? -7.730 4.592 14.714 1.00 94.94 91 ILE A CA 1
ATOM 754 C C . ILE A 1 91 ? -9.253 4.438 14.712 1.00 94.94 91 ILE A C 1
ATOM 756 O O . ILE A 1 91 ? -9.875 4.494 15.773 1.00 94.94 91 ILE A O 1
ATOM 760 N N . ALA A 1 92 ? -9.857 4.188 13.545 1.00 93.56 92 ALA A N 1
ATOM 761 C CA . ALA A 1 92 ? -11.306 4.014 13.420 1.00 93.56 92 ALA A CA 1
ATOM 762 C C . ALA A 1 92 ? -11.834 2.814 14.226 1.00 93.56 92 ALA A C 1
ATOM 764 O O . ALA A 1 92 ? -13.003 2.787 14.602 1.00 93.56 92 ALA A O 1
ATOM 765 N N . ASN A 1 93 ? -10.970 1.842 14.528 1.00 93.38 93 ASN A N 1
ATOM 766 C CA . ASN A 1 93 ? -11.293 0.663 15.327 1.00 93.38 93 ASN A CA 1
ATOM 767 C C . ASN A 1 93 ? -10.766 0.747 16.776 1.00 93.38 93 ASN A C 1
ATOM 769 O O . ASN A 1 93 ? -10.662 -0.274 17.454 1.00 93.38 93 ASN A O 1
ATOM 773 N N . GLY A 1 94 ? -10.460 1.952 17.273 1.00 93.69 94 GLY A N 1
ATOM 774 C CA . GLY A 1 94 ? -10.165 2.200 18.689 1.00 93.69 94 GLY A CA 1
ATOM 775 C C . GLY A 1 94 ? -8.764 1.784 19.145 1.00 93.69 94 GLY A C 1
ATOM 776 O O . GLY A 1 94 ? -8.536 1.587 20.341 1.00 93.69 94 GLY A O 1
ATOM 777 N N . TYR A 1 95 ? -7.814 1.632 18.219 1.00 95.56 95 TYR A N 1
ATOM 778 C CA . TYR A 1 95 ? -6.433 1.325 18.572 1.00 95.56 95 TYR A CA 1
ATOM 779 C C . TYR A 1 95 ? -5.805 2.482 19.365 1.00 95.56 95 TYR A C 1
ATOM 781 O O . TYR A 1 95 ? -5.820 3.631 18.934 1.00 95.56 95 TYR A O 1
ATOM 789 N N . LYS A 1 96 ? -5.250 2.180 20.545 1.00 94.31 96 LYS A N 1
ATOM 790 C CA . LYS A 1 96 ? -4.909 3.194 21.563 1.00 94.31 96 LYS A CA 1
ATOM 791 C C . LYS A 1 96 ? -3.625 3.986 21.291 1.00 94.31 96 LYS A C 1
ATOM 793 O O . LYS A 1 96 ? -3.376 4.990 21.951 1.00 94.31 96 LYS A O 1
ATOM 798 N N . LYS A 1 97 ? -2.778 3.525 20.372 1.00 94.94 97 LYS A N 1
ATOM 799 C CA . LYS A 1 97 ? -1.483 4.158 20.092 1.00 94.94 97 LYS A CA 1
ATOM 800 C C . LYS A 1 97 ? -1.677 5.452 19.298 1.00 94.94 97 LYS A C 1
ATOM 802 O O . LYS A 1 97 ? -2.503 5.501 18.389 1.00 94.94 97 LYS A O 1
ATOM 807 N N . SER A 1 98 ? -0.891 6.483 19.613 1.00 93.56 98 SER A N 1
ATOM 808 C CA . SER A 1 98 ? -0.943 7.759 18.888 1.00 93.56 98 SER A CA 1
ATOM 809 C C . SER A 1 98 ? -0.665 7.558 17.391 1.00 93.56 98 SER A C 1
ATOM 811 O O . SER A 1 98 ? 0.266 6.818 17.054 1.00 93.56 98 SER A O 1
ATOM 813 N N . PRO A 1 99 ? -1.370 8.266 16.482 1.00 91.06 99 PRO A N 1
ATOM 814 C CA . PRO A 1 99 ? -1.162 8.149 15.037 1.00 91.06 99 PRO A CA 1
ATOM 815 C C . PRO A 1 99 ? 0.290 8.358 14.589 1.00 91.06 99 PRO A C 1
ATOM 817 O O . PRO A 1 99 ? 0.734 7.748 13.618 1.00 91.06 99 PRO A O 1
ATOM 820 N N . LYS A 1 100 ? 1.042 9.206 15.305 1.00 91.38 100 LYS A N 1
ATOM 821 C CA . LYS A 1 100 ? 2.457 9.500 15.018 1.00 91.38 100 LYS A CA 1
ATOM 822 C C . LYS A 1 100 ? 3.408 8.374 15.423 1.00 91.38 100 LYS A C 1
ATOM 824 O O . LYS A 1 100 ? 4.521 8.319 14.922 1.00 91.38 100 LYS A O 1
ATOM 829 N N . GLN A 1 101 ? 2.991 7.512 16.346 1.00 94.62 101 GLN A N 1
ATOM 830 C CA . GLN A 1 101 ? 3.810 6.411 16.854 1.00 94.62 101 GLN A CA 1
ATOM 831 C C . GLN A 1 101 ? 3.535 5.097 16.112 1.00 94.62 101 GLN A C 1
ATOM 833 O O . GLN A 1 101 ? 4.286 4.135 16.287 1.00 94.62 101 GLN A O 1
ATOM 838 N N . LEU A 1 102 ? 2.446 5.026 15.340 1.00 96.06 102 LEU A N 1
ATOM 839 C CA . LEU A 1 102 ? 2.079 3.846 14.563 1.00 96.06 102 LEU A CA 1
ATOM 840 C C . LEU A 1 102 ? 3.160 3.500 13.537 1.00 96.06 102 LEU A C 1
ATOM 842 O O . LEU A 1 102 ? 3.684 4.378 12.854 1.00 96.06 102 LEU A O 1
ATOM 846 N N . ASN A 1 103 ? 3.471 2.210 13.439 1.00 95.25 103 ASN A N 1
ATOM 847 C CA . ASN A 1 103 ? 4.482 1.678 12.532 1.00 95.25 103 ASN A CA 1
ATOM 848 C C . ASN A 1 103 ? 4.018 0.361 11.887 1.00 95.25 103 ASN A C 1
ATOM 850 O O . ASN A 1 103 ? 2.926 -0.138 12.161 1.00 95.25 103 ASN A O 1
ATOM 854 N N . ILE A 1 104 ? 4.864 -0.223 11.040 1.00 95.81 104 ILE A N 1
ATOM 855 C CA . ILE A 1 104 ? 4.555 -1.446 10.287 1.00 95.81 104 ILE A CA 1
ATOM 856 C C . ILE A 1 104 ? 4.216 -2.661 11.163 1.00 95.81 104 ILE A C 1
ATOM 858 O O . ILE A 1 104 ? 3.380 -3.475 10.775 1.00 95.81 104 ILE A O 1
ATOM 862 N N . CYS A 1 105 ? 4.768 -2.747 12.377 1.00 95.94 105 CYS A N 1
ATOM 863 C CA . CYS A 1 105 ? 4.415 -3.800 13.331 1.00 95.94 105 CYS A CA 1
ATOM 864 C C . CYS A 1 105 ? 2.975 -3.638 13.844 1.00 95.94 105 CYS A C 1
ATOM 866 O O . CYS A 1 105 ? 2.304 -4.622 14.154 1.00 95.94 105 CYS A O 1
ATOM 868 N N . ASP A 1 106 ? 2.474 -2.402 13.940 1.00 97.06 106 ASP A N 1
ATOM 869 C CA . ASP A 1 106 ? 1.062 -2.152 14.232 1.00 97.06 106 ASP A CA 1
ATOM 870 C C . ASP A 1 106 ? 0.183 -2.501 13.022 1.00 97.06 106 ASP A C 1
ATOM 872 O O . ASP A 1 106 ? -0.866 -3.123 13.194 1.00 97.06 106 ASP A O 1
ATOM 876 N N . TYR A 1 107 ? 0.619 -2.154 11.805 1.00 96.94 107 TYR A N 1
ATOM 877 C CA . TYR A 1 107 ? -0.133 -2.408 10.568 1.00 96.94 107 TYR A CA 1
ATOM 878 C C . TYR A 1 107 ? -0.312 -3.899 10.279 1.00 96.94 107 TYR A C 1
ATOM 880 O O . TYR A 1 107 ? -1.355 -4.285 9.758 1.00 96.94 107 TYR A O 1
ATOM 888 N N . TYR A 1 108 ? 0.631 -4.747 10.698 1.00 97.12 108 TYR A N 1
ATOM 889 C CA . TYR A 1 108 ? 0.514 -6.207 10.615 1.00 97.12 108 TYR A CA 1
ATOM 890 C C . TYR A 1 108 ? -0.797 -6.749 11.208 1.00 97.12 108 TYR A C 1
ATOM 892 O O . TYR A 1 108 ? -1.379 -7.693 10.679 1.00 97.12 108 TYR A O 1
ATOM 900 N N . LYS A 1 109 ? -1.340 -6.108 12.253 1.00 94.81 109 LYS A N 1
ATOM 901 C CA . LYS A 1 109 ? -2.624 -6.506 12.862 1.00 94.81 109 LYS A CA 1
ATOM 902 C C . LYS A 1 109 ? -3.801 -6.430 11.887 1.00 94.81 109 LYS A C 1
ATOM 904 O O . LYS A 1 109 ? -4.778 -7.158 12.048 1.00 94.81 109 LYS A O 1
ATOM 909 N N . ILE A 1 110 ? -3.706 -5.576 10.867 1.00 95.25 110 ILE A N 1
ATOM 910 C CA . ILE A 1 110 ? -4.720 -5.436 9.818 1.00 95.25 110 ILE A CA 1
ATOM 911 C C . ILE A 1 110 ? -4.773 -6.702 8.956 1.00 95.25 110 ILE A C 1
ATOM 913 O O . ILE A 1 110 ? -5.853 -7.039 8.472 1.00 95.25 110 ILE A O 1
ATOM 917 N N . ASN A 1 111 ? -3.663 -7.445 8.822 1.00 94.31 111 ASN A N 1
ATOM 918 C CA . ASN A 1 111 ? -3.600 -8.656 8.003 1.00 94.31 111 ASN A CA 1
ATOM 919 C C . ASN A 1 111 ? -4.695 -9.664 8.374 1.00 94.31 111 ASN A C 1
ATOM 921 O O . ASN A 1 111 ? -5.358 -10.211 7.500 1.00 94.31 111 ASN A O 1
ATOM 925 N N . TYR A 1 112 ? -4.957 -9.848 9.670 1.00 88.94 112 TYR A N 1
ATOM 926 C CA . TYR A 1 112 ? -5.984 -10.781 10.131 1.00 88.94 112 TYR A CA 1
ATOM 927 C C . TYR A 1 112 ? -7.387 -10.429 9.609 1.00 88.94 112 TYR A C 1
ATOM 929 O O . TYR A 1 112 ? -8.132 -11.306 9.167 1.00 88.94 112 TYR A O 1
ATOM 937 N N . ALA A 1 113 ? -7.737 -9.142 9.652 1.00 88.81 113 ALA A N 1
ATOM 938 C CA . ALA A 1 113 ? -9.051 -8.641 9.265 1.00 88.81 113 ALA A CA 1
ATOM 939 C C . ALA A 1 113 ? -9.202 -8.494 7.745 1.00 88.81 11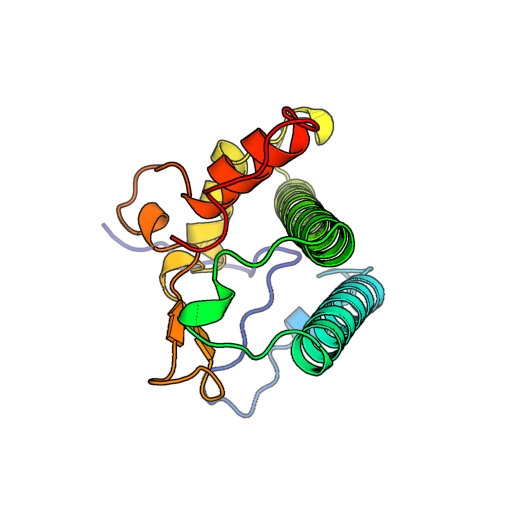3 ALA A C 1
ATOM 941 O O . ALA A 1 113 ? -10.242 -8.843 7.185 1.00 88.81 113 ALA A O 1
ATOM 942 N N . ALA A 1 114 ? -8.169 -7.969 7.087 1.00 89.62 114 ALA A N 1
ATOM 943 C CA . ALA A 1 114 ? -8.181 -7.660 5.664 1.00 89.62 114 ALA A CA 1
ATOM 944 C C . ALA A 1 114 ? -7.704 -8.820 4.784 1.00 89.62 114 ALA A C 1
ATOM 946 O O . ALA A 1 114 ? -7.930 -8.757 3.584 1.00 89.62 114 ALA A O 1
ATOM 947 N N . LYS A 1 115 ? -7.103 -9.872 5.361 1.00 91.00 115 LYS A N 1
ATOM 948 C CA . LYS A 1 115 ? -6.544 -11.030 4.644 1.00 91.00 115 LYS A CA 1
ATOM 949 C C . LYS A 1 115 ? -5.479 -10.639 3.617 1.00 91.00 115 LYS A C 1
ATOM 951 O O . LYS A 1 115 ? -5.436 -11.193 2.531 1.00 91.00 115 LYS A O 1
ATOM 956 N N . LEU A 1 116 ? -4.637 -9.656 3.945 1.00 93.00 116 LEU A N 1
ATOM 957 C CA . LEU A 1 116 ? -3.676 -9.071 2.997 1.00 93.00 116 LEU A CA 1
ATOM 958 C C . LEU A 1 116 ? -2.718 -10.123 2.424 1.00 93.00 116 LEU A C 1
ATOM 960 O O . LEU A 1 116 ? -2.475 -10.121 1.222 1.00 93.00 116 LEU A O 1
ATOM 964 N N . SER A 1 117 ? -2.232 -11.038 3.266 1.00 95.12 117 SER A N 1
ATOM 965 C CA . SER A 1 117 ? -1.361 -12.154 2.878 1.00 95.12 117 SER A CA 1
ATOM 966 C C . SER A 1 117 ? -2.036 -13.192 1.981 1.00 95.12 117 SER A C 1
ATOM 968 O O . SER A 1 117 ? -1.344 -14.013 1.392 1.00 95.12 117 SER A O 1
ATOM 970 N N . ASP A 1 118 ? -3.366 -13.174 1.880 1.00 93.06 118 ASP A N 1
ATOM 971 C CA . ASP A 1 118 ? -4.125 -14.156 1.103 1.00 93.06 118 ASP A CA 1
ATOM 972 C C . ASP A 1 118 ? -4.322 -13.687 -0.353 1.00 93.06 118 ASP A C 1
ATOM 974 O O . ASP A 1 118 ? -4.799 -14.456 -1.187 1.00 93.06 118 ASP A O 1
ATOM 978 N N . TYR A 1 119 ? -3.967 -12.435 -0.677 1.00 91.81 119 TYR A N 1
ATOM 979 C CA . TYR A 1 119 ? -4.097 -11.888 -2.028 1.00 91.81 119 TYR A CA 1
ATOM 980 C C . TYR A 1 119 ? -2.825 -12.072 -2.863 1.00 91.81 119 TYR A C 1
ATOM 982 O O . TYR A 1 119 ? -1.712 -11.771 -2.432 1.00 91.81 119 TYR A O 1
ATOM 990 N N . GLU A 1 120 ? -3.032 -12.473 -4.116 1.00 94.56 120 GLU A N 1
ATOM 991 C CA . GLU A 1 120 ? -2.050 -12.431 -5.201 1.00 94.56 120 GLU A CA 1
ATOM 992 C C . GLU A 1 120 ? -2.511 -11.401 -6.244 1.00 94.56 120 GLU A C 1
ATOM 994 O O . GLU A 1 120 ? -3.698 -11.301 -6.562 1.00 94.56 120 GLU A O 1
ATOM 999 N N . VAL A 1 121 ? -1.566 -10.637 -6.788 1.00 91.81 121 VAL A N 1
ATOM 1000 C CA . VAL A 1 121 ? -1.783 -9.711 -7.902 1.00 91.81 121 VAL A CA 1
ATOM 1001 C C . VAL A 1 121 ? -1.095 -10.270 -9.140 1.00 91.81 121 VAL A C 1
ATOM 1003 O O . VAL A 1 121 ? 0.089 -10.597 -9.100 1.00 91.81 121 VAL A O 1
ATOM 1006 N N . LEU A 1 122 ? -1.828 -10.348 -10.250 1.00 95.44 122 LEU A N 1
ATOM 1007 C CA . LEU A 1 122 ? -1.309 -10.793 -11.541 1.00 95.44 122 LEU A CA 1
ATOM 1008 C C . LEU A 1 122 ? -1.246 -9.622 -12.528 1.00 95.44 122 LEU A C 1
ATOM 1010 O O . LEU A 1 122 ? -2.276 -9.121 -12.979 1.00 95.44 122 LEU A O 1
ATOM 1014 N N . LEU A 1 123 ? -0.035 -9.244 -12.921 1.00 93.44 123 LEU A N 1
ATOM 1015 C CA . LEU A 1 123 ? 0.241 -8.273 -13.976 1.00 93.44 123 LEU A CA 1
ATOM 1016 C C . LEU A 1 123 ? 0.393 -9.018 -15.306 1.00 93.44 123 LEU A C 1
ATOM 1018 O O . LEU A 1 123 ? 1.471 -9.496 -15.654 1.00 93.44 123 LEU A O 1
ATOM 1022 N N . ARG A 1 124 ? -0.714 -9.146 -16.047 1.00 94.88 124 ARG A N 1
ATOM 1023 C CA . ARG A 1 124 ? -0.762 -9.892 -17.322 1.00 94.88 124 ARG A CA 1
ATOM 1024 C C . ARG A 1 124 ? 0.057 -9.260 -18.439 1.00 94.88 124 ARG A C 1
ATOM 1026 O O . ARG A 1 124 ? 0.505 -9.974 -19.323 1.00 94.88 124 ARG A O 1
ATOM 1033 N N . THR A 1 125 ? 0.214 -7.943 -18.396 1.00 91.88 125 THR A N 1
ATOM 1034 C CA . THR A 1 125 ? 0.980 -7.167 -19.374 1.00 91.88 125 THR A CA 1
ATOM 1035 C C . THR A 1 125 ? 2.485 -7.266 -19.155 1.00 91.88 125 THR A C 1
ATOM 1037 O O . THR A 1 125 ? 3.236 -6.730 -19.956 1.00 91.88 125 THR A O 1
ATOM 1040 N N . TRP A 1 126 ? 2.935 -7.931 -18.086 1.00 95.50 126 TRP A N 1
ATOM 1041 C CA . TRP A 1 126 ? 4.357 -8.049 -17.809 1.00 95.50 126 TRP A CA 1
ATOM 1042 C C . TRP A 1 126 ? 5.056 -8.986 -18.803 1.00 95.50 126 TRP A C 1
ATOM 1044 O O . TRP A 1 126 ? 4.556 -10.078 -19.079 1.00 95.50 126 TRP A O 1
ATOM 1054 N N . HIS A 1 127 ? 6.223 -8.581 -19.308 1.00 93.19 127 HIS A N 1
ATOM 1055 C CA . HIS A 1 127 ? 7.016 -9.340 -20.283 1.00 93.19 127 HIS A CA 1
ATOM 1056 C C . HIS A 1 127 ? 8.356 -9.832 -19.683 1.00 93.19 127 HIS A C 1
ATOM 1058 O O . HIS A 1 127 ? 8.991 -9.098 -18.920 1.00 93.19 127 HIS A O 1
ATOM 1064 N N . PRO A 1 128 ? 8.858 -11.040 -20.023 1.00 95.25 128 PRO A N 1
ATOM 1065 C CA . PRO A 1 128 ? 8.340 -11.998 -21.012 1.00 95.25 128 PRO A CA 1
ATOM 1066 C C . PRO A 1 128 ? 7.146 -12.826 -20.545 1.00 95.25 128 PRO A C 1
ATOM 1068 O O . PRO A 1 128 ? 6.416 -13.357 -21.375 1.00 95.25 128 PRO A O 1
ATOM 1071 N N . ASN A 1 129 ? 6.933 -12.927 -19.236 1.00 96.38 129 ASN A N 1
ATOM 1072 C CA . ASN A 1 129 ? 5.833 -13.685 -18.656 1.00 96.38 129 ASN A CA 1
ATOM 1073 C C . ASN A 1 129 ? 5.040 -12.803 -17.690 1.00 96.38 129 ASN A C 1
ATOM 1075 O O . ASN A 1 129 ? 5.650 -11.968 -17.017 1.00 96.38 129 ASN A O 1
ATOM 1079 N N . PRO A 1 130 ? 3.723 -13.040 -17.536 1.00 96.38 130 PRO A N 1
ATOM 1080 C CA . PRO A 1 130 ? 2.924 -12.373 -16.520 1.00 96.38 130 PRO A CA 1
ATOM 1081 C C . PRO A 1 130 ? 3.581 -12.425 -15.138 1.00 96.38 130 PRO A C 1
ATOM 1083 O O . PRO A 1 130 ? 3.979 -13.492 -14.666 1.00 96.38 130 PRO A O 1
ATOM 1086 N N . LEU A 1 131 ? 3.652 -11.276 -14.470 1.00 95.19 131 LEU A N 1
ATOM 1087 C CA . LEU A 1 131 ? 4.271 -11.159 -13.156 1.00 95.19 131 LEU A CA 1
ATOM 1088 C C . LEU A 1 131 ? 3.225 -11.393 -12.072 1.00 95.19 131 LEU A C 1
ATOM 1090 O O . LEU A 1 131 ? 2.191 -10.724 -12.027 1.00 95.19 131 LEU A O 1
ATOM 1094 N N . LYS A 1 132 ? 3.515 -12.339 -11.183 1.00 96.00 132 LYS A N 1
ATOM 1095 C CA . LYS A 1 132 ? 2.744 -12.583 -9.965 1.00 96.00 132 LYS A CA 1
ATOM 1096 C C . LYS A 1 132 ? 3.417 -11.896 -8.791 1.00 96.00 132 LYS A C 1
ATOM 1098 O O . LYS A 1 132 ? 4.619 -12.044 -8.598 1.00 96.00 132 LYS A O 1
ATOM 1103 N N . LEU A 1 133 ? 2.634 -11.168 -8.006 1.00 94.12 133 LEU A N 1
ATOM 1104 C CA . LEU A 1 133 ? 3.089 -10.466 -6.815 1.00 94.12 133 LEU A CA 1
ATOM 1105 C C . LEU A 1 133 ? 2.234 -10.876 -5.623 1.00 94.12 133 LEU A C 1
ATOM 1107 O O . LEU A 1 133 ? 1.007 -10.871 -5.699 1.00 94.12 133 LEU A O 1
ATOM 1111 N N . GLN A 1 134 ? 2.885 -11.146 -4.497 1.00 96.00 134 GLN A N 1
ATOM 1112 C CA . GLN A 1 134 ? 2.231 -11.349 -3.206 1.00 96.00 134 GLN A CA 1
ATOM 1113 C C . GLN A 1 134 ? 2.831 -10.359 -2.200 1.00 96.00 134 GLN A C 1
ATOM 1115 O O . GLN A 1 134 ? 3.709 -10.727 -1.421 1.00 96.00 134 GLN A O 1
ATOM 1120 N N . PRO A 1 135 ? 2.399 -9.081 -2.210 1.00 94.94 135 PRO A N 1
ATOM 1121 C CA . PRO A 1 135 ? 3.080 -8.013 -1.469 1.00 94.94 135 PRO A CA 1
ATOM 1122 C C . PRO A 1 135 ? 3.081 -8.187 0.056 1.00 94.94 135 PRO A C 1
ATOM 1124 O O . PRO A 1 135 ? 3.785 -7.469 0.757 1.00 94.94 135 PRO A O 1
ATOM 1127 N N . PHE A 1 136 ? 2.251 -9.087 0.580 1.00 96.62 136 PHE A N 1
ATOM 1128 C CA . PHE A 1 136 ? 2.106 -9.350 2.009 1.00 96.62 136 PHE A CA 1
ATOM 1129 C C . PHE A 1 136 ? 2.406 -10.812 2.364 1.00 96.62 136 PHE A C 1
ATOM 1131 O O . PHE A 1 136 ? 1.968 -11.283 3.413 1.00 96.62 136 PHE A O 1
ATOM 1138 N N . ASN A 1 137 ? 3.123 -11.545 1.504 1.00 96.31 137 ASN A N 1
ATOM 1139 C CA . ASN A 1 137 ? 3.410 -12.965 1.712 1.00 96.31 137 ASN A CA 1
ATOM 1140 C C . ASN A 1 137 ? 4.157 -13.221 3.030 1.00 96.31 137 ASN A C 1
ATOM 1142 O O . ASN A 1 137 ? 3.842 -14.162 3.757 1.00 96.31 137 ASN A O 1
ATOM 1146 N N . GLU A 1 138 ? 5.089 -12.340 3.405 1.00 96.94 138 GLU A N 1
ATOM 1147 C CA . GLU A 1 138 ? 5.856 -12.486 4.645 1.00 96.94 138 GLU A CA 1
ATOM 1148 C C . GLU A 1 138 ? 4.958 -12.429 5.900 1.00 96.94 138 GLU A C 1
ATOM 1150 O O . GLU A 1 138 ? 5.335 -12.910 6.966 1.00 96.94 138 GLU A O 1
ATOM 1155 N N . TRP A 1 139 ? 3.732 -11.907 5.795 1.00 96.81 139 TRP A N 1
ATOM 1156 C CA . TRP A 1 139 ? 2.761 -11.847 6.893 1.00 96.81 139 TRP A CA 1
ATOM 1157 C C . TRP A 1 139 ? 1.896 -13.107 7.064 1.00 96.81 139 TRP A C 1
ATOM 1159 O O . TRP A 1 139 ? 1.047 -13.136 7.959 1.00 96.81 139 TRP A O 1
ATOM 1169 N N . GLN A 1 140 ? 2.093 -14.154 6.258 1.00 93.94 140 GLN A N 1
ATOM 1170 C CA . GLN A 1 140 ? 1.285 -15.380 6.308 1.00 93.94 140 GLN A CA 1
ATOM 1171 C C . GLN A 1 140 ? 1.514 -16.220 7.586 1.00 93.94 140 GLN A C 1
ATOM 1173 O O . GLN A 1 140 ? 0.594 -16.868 8.083 1.00 93.94 140 GLN A O 1
ATOM 1178 N N . GLY A 1 141 ? 2.725 -16.195 8.157 1.00 85.44 141 GLY A N 1
ATOM 1179 C CA . GLY A 1 141 ? 3.191 -17.136 9.191 1.00 85.44 141 GLY A CA 1
ATOM 1180 C C . GLY A 1 141 ? 2.663 -16.931 10.619 1.00 85.44 141 GLY A C 1
ATOM 1181 O O . GLY A 1 141 ? 3.254 -17.447 11.566 1.00 85.44 141 GLY A O 1
ATOM 1182 N N . GLY A 1 142 ? 1.611 -16.132 10.823 1.00 83.94 142 GLY A N 1
ATOM 1183 C CA . GLY A 1 142 ? 1.017 -15.861 12.143 1.00 83.94 142 GLY A CA 1
ATOM 1184 C C . GLY A 1 142 ? 1.875 -15.003 13.088 1.00 83.94 142 GLY A C 1
ATOM 1185 O O . GLY A 1 142 ? 1.353 -14.432 14.047 1.00 83.94 142 GLY A O 1
ATOM 1186 N N . THR A 1 143 ? 3.156 -14.809 12.777 1.00 92.56 143 THR A N 1
ATOM 1187 C CA . THR A 1 143 ? 4.074 -13.883 13.448 1.00 92.56 143 THR A CA 1
ATOM 1188 C C . THR A 1 143 ? 4.473 -12.753 12.505 1.00 92.56 143 THR A C 1
ATOM 1190 O O . THR A 1 143 ? 4.493 -12.921 11.288 1.00 92.56 143 THR A O 1
ATOM 1193 N N . TYR A 1 144 ? 4.772 -11.581 13.069 1.00 95.94 144 TYR A N 1
ATOM 1194 C CA . TYR A 1 144 ? 5.240 -10.450 12.275 1.00 95.94 144 TYR A CA 1
ATOM 1195 C C . TYR A 1 144 ? 6.584 -10.783 11.620 1.00 95.94 144 TYR A C 1
ATOM 1197 O O . TYR A 1 144 ? 7.538 -11.125 12.320 1.00 95.94 144 TYR A O 1
ATOM 1205 N N . GLN A 1 145 ? 6.657 -10.596 10.304 1.00 96.75 145 GLN A N 1
ATOM 1206 C CA . GLN A 1 145 ? 7.903 -10.549 9.545 1.00 96.75 145 GLN A CA 1
ATOM 1207 C C . GLN A 1 145 ? 7.990 -9.215 8.785 1.00 96.75 145 GLN A C 1
ATOM 1209 O O . GLN A 1 145 ? 6.956 -8.687 8.352 1.00 96.75 145 GLN A O 1
ATOM 1214 N N . PRO A 1 146 ? 9.193 -8.634 8.625 1.00 95.75 146 PRO A N 1
ATOM 1215 C CA . PRO A 1 146 ? 9.374 -7.435 7.815 1.00 95.75 146 PRO A CA 1
ATOM 1216 C C . PRO A 1 146 ? 8.981 -7.685 6.352 1.00 95.75 146 PRO A C 1
ATOM 1218 O O . PRO A 1 146 ? 9.460 -8.635 5.744 1.00 95.75 146 PRO A O 1
ATOM 1221 N N . LEU A 1 147 ? 8.153 -6.807 5.777 1.00 95.94 147 LEU A N 1
ATOM 1222 C CA . LEU A 1 147 ? 7.872 -6.824 4.338 1.00 95.94 147 LEU A CA 1
ATOM 1223 C C . LEU A 1 147 ? 9.074 -6.263 3.582 1.00 95.94 147 LEU A C 1
ATOM 1225 O O . LEU A 1 147 ? 9.461 -5.115 3.833 1.00 95.94 147 LEU A O 1
ATOM 1229 N N . SER A 1 148 ? 9.613 -7.038 2.645 1.00 93.56 148 SER A N 1
ATOM 1230 C CA . SER A 1 148 ? 10.733 -6.654 1.774 1.00 93.56 148 SER A CA 1
ATOM 1231 C C . SER A 1 148 ? 10.544 -5.265 1.151 1.00 93.56 148 SER A C 1
ATOM 1233 O O . SER A 1 148 ? 11.336 -4.357 1.407 1.00 93.56 148 SER A O 1
ATOM 1235 N N . TRP A 1 149 ? 9.436 -5.048 0.436 1.00 93.12 149 TRP A N 1
ATOM 1236 C CA . TRP A 1 149 ? 9.149 -3.773 -0.234 1.00 93.12 149 TRP A CA 1
ATOM 1237 C C . TRP A 1 149 ? 9.053 -2.585 0.737 1.00 93.12 149 TRP A C 1
ATOM 1239 O O . TRP A 1 149 ? 9.451 -1.469 0.395 1.00 93.12 149 TRP A O 1
ATOM 1249 N N . TYR A 1 150 ? 8.553 -2.802 1.959 1.00 94.19 150 TYR A N 1
ATOM 1250 C CA . TYR A 1 150 ? 8.417 -1.740 2.958 1.00 94.19 150 TYR A CA 1
ATOM 1251 C C . TYR A 1 150 ? 9.776 -1.370 3.564 1.00 94.19 150 TYR A C 1
ATOM 1253 O O . TYR A 1 150 ? 10.026 -0.194 3.840 1.00 94.19 150 TYR A O 1
ATOM 1261 N N . GLN A 1 151 ? 10.674 -2.349 3.740 1.00 92.31 151 GLN A N 1
ATOM 1262 C CA . GLN A 1 151 ? 12.063 -2.072 4.119 1.00 92.31 151 GLN A CA 1
ATOM 1263 C C . GLN A 1 151 ? 12.762 -1.267 3.023 1.00 92.31 151 GLN A C 1
ATOM 1265 O O . GLN A 1 151 ? 13.320 -0.210 3.317 1.00 92.31 151 GLN A O 1
ATOM 1270 N N . SER A 1 152 ? 12.626 -1.681 1.759 1.00 88.00 152 SER A N 1
ATOM 1271 C CA . SER A 1 152 ? 13.177 -0.952 0.613 1.00 88.00 152 SER A CA 1
ATOM 1272 C C . SER A 1 152 ? 12.675 0.489 0.543 1.00 88.00 152 SER A C 1
ATOM 1274 O O . SER A 1 152 ? 13.468 1.409 0.353 1.00 88.00 152 SER A O 1
ATOM 1276 N N . TYR A 1 153 ? 11.373 0.707 0.750 1.00 88.25 153 TYR A N 1
ATOM 1277 C CA . TYR A 1 153 ? 10.777 2.041 0.843 1.00 88.25 153 TYR A CA 1
ATOM 1278 C C . TYR A 1 153 ? 11.381 2.879 1.979 1.00 88.25 153 TYR A C 1
ATOM 1280 O O . TYR A 1 153 ? 11.757 4.031 1.756 1.00 88.25 153 TYR A O 1
ATOM 1288 N N . ASN A 1 154 ? 11.494 2.329 3.191 1.00 87.56 154 ASN A N 1
ATOM 1289 C CA . ASN A 1 154 ? 12.051 3.070 4.325 1.00 87.56 154 ASN A CA 1
ATOM 1290 C C . ASN A 1 154 ? 13.521 3.419 4.108 1.00 87.56 154 ASN A C 1
ATOM 1292 O O . ASN A 1 154 ? 13.935 4.541 4.396 1.00 87.56 154 ASN A O 1
ATOM 1296 N N . GLU A 1 155 ? 14.307 2.494 3.563 1.00 86.25 155 GLU A N 1
ATOM 1297 C CA . GLU A 1 155 ? 15.688 2.780 3.193 1.00 86.25 155 GLU A CA 1
ATOM 1298 C C . GLU A 1 155 ? 15.766 3.907 2.165 1.00 86.25 155 GLU A C 1
ATOM 1300 O O . GLU A 1 155 ? 16.527 4.856 2.355 1.00 86.25 155 GLU A O 1
ATOM 1305 N N . ALA A 1 156 ? 14.925 3.853 1.131 1.00 79.12 156 ALA A N 1
ATOM 1306 C CA . ALA A 1 156 ? 14.841 4.862 0.083 1.00 79.12 156 ALA A CA 1
ATOM 1307 C C . ALA A 1 156 ? 14.465 6.252 0.615 1.00 79.12 156 ALA A C 1
ATOM 1309 O O . ALA A 1 156 ? 15.046 7.263 0.224 1.00 79.12 156 ALA A O 1
ATOM 1310 N N . LYS A 1 157 ? 13.519 6.301 1.554 1.00 75.38 157 LYS A N 1
ATOM 1311 C CA . LYS A 1 157 ? 13.055 7.524 2.216 1.00 75.38 157 LYS A CA 1
ATOM 1312 C C . LYS A 1 157 ? 14.153 8.212 3.032 1.00 75.38 157 LYS A C 1
ATOM 1314 O O . LYS A 1 157 ? 14.154 9.437 3.127 1.00 75.38 157 LYS A O 1
ATOM 1319 N N . HIS A 1 158 ? 15.065 7.445 3.631 1.00 67.88 158 HIS A N 1
ATOM 1320 C CA . HIS A 1 158 ? 16.125 7.969 4.498 1.00 67.88 158 HIS A CA 1
ATOM 1321 C C . HIS A 1 158 ? 17.474 8.160 3.784 1.00 67.88 158 HIS A C 1
ATOM 1323 O O . HIS A 1 158 ? 18.263 9.006 4.200 1.00 67.88 158 HIS A O 1
ATOM 1329 N N . LYS A 1 159 ? 17.743 7.419 2.702 1.00 62.19 159 LYS A N 1
ATOM 1330 C CA . LYS A 1 159 ? 19.002 7.457 1.939 1.00 62.19 159 LYS A CA 1
ATOM 1331 C C . LYS A 1 159 ? 18.802 8.133 0.577 1.00 62.19 159 LYS A C 1
ATOM 1333 O O . LYS A 1 159 ? 18.940 7.505 -0.468 1.00 62.19 159 LYS A O 1
ATOM 1338 N N . ILE A 1 160 ? 18.503 9.433 0.589 1.00 53.84 160 ILE A N 1
ATOM 1339 C CA . ILE A 1 160 ? 18.277 10.226 -0.634 1.00 53.84 160 ILE A CA 1
ATOM 1340 C C . ILE A 1 160 ? 19.446 10.165 -1.658 1.00 53.84 160 ILE A C 1
ATOM 1342 O O . ILE A 1 160 ? 19.141 10.229 -2.846 1.00 53.84 160 ILE A O 1
ATOM 1346 N N . PRO A 1 161 ? 20.742 9.961 -1.311 1.00 43.66 161 PRO A N 1
ATOM 1347 C CA . PRO A 1 161 ? 21.783 9.901 -2.348 1.00 43.66 161 PRO A CA 1
ATOM 1348 C C . PRO A 1 161 ? 22.055 8.525 -2.989 1.00 43.66 161 PRO A C 1
ATOM 1350 O O . PRO A 1 161 ? 22.851 8.481 -3.921 1.00 43.66 161 PRO A O 1
ATOM 1353 N N . ILE A 1 162 ? 21.497 7.394 -2.522 1.00 43.88 162 ILE A N 1
ATOM 1354 C CA . ILE A 1 162 ? 21.895 6.062 -3.043 1.00 43.88 162 ILE A CA 1
ATOM 1355 C C . ILE A 1 162 ? 20.694 5.109 -3.119 1.00 43.88 162 ILE A C 1
ATOM 1357 O O . ILE A 1 162 ? 20.418 4.355 -2.188 1.00 43.88 162 ILE A O 1
ATOM 1361 N N . LEU A 1 163 ? 20.003 5.104 -4.261 1.00 42.81 163 LEU A N 1
ATOM 1362 C CA . LEU A 1 163 ? 18.867 4.219 -4.545 1.00 42.81 163 LEU A CA 1
ATOM 1363 C C . LEU A 1 163 ? 19.120 3.356 -5.785 1.00 42.81 163 LEU A C 1
ATOM 1365 O O . LEU A 1 163 ? 18.534 3.578 -6.836 1.00 42.81 163 LEU A O 1
ATOM 1369 N N . ILE A 1 164 ? 20.016 2.371 -5.662 1.00 45.84 164 ILE A N 1
ATOM 1370 C CA . ILE A 1 164 ? 20.458 1.543 -6.802 1.00 45.84 164 ILE A CA 1
ATOM 1371 C C . ILE A 1 164 ? 19.961 0.080 -6.784 1.00 45.84 164 ILE A C 1
ATOM 1373 O O . ILE A 1 164 ? 20.250 -0.632 -7.735 1.00 45.84 164 ILE A O 1
ATOM 1377 N N . LYS A 1 165 ? 19.188 -0.445 -5.808 1.00 42.53 165 LYS A N 1
ATOM 1378 C CA . LYS A 1 165 ? 18.971 -1.921 -5.831 1.00 42.53 165 LYS A CA 1
ATOM 1379 C C . LYS A 1 165 ? 17.677 -2.586 -5.358 1.00 42.53 165 LYS A C 1
ATOM 1381 O O . LYS A 1 165 ? 17.555 -3.779 -5.611 1.00 42.53 165 LYS A O 1
ATOM 1386 N N . TYR A 1 166 ? 16.729 -1.926 -4.694 1.00 44.56 166 TYR A N 1
ATOM 1387 C CA . TYR A 1 166 ? 15.866 -2.699 -3.777 1.00 44.56 166 TYR A CA 1
ATOM 1388 C C . TYR A 1 166 ? 14.350 -2.701 -4.009 1.00 44.56 166 TYR A C 1
ATOM 1390 O O . TYR A 1 166 ? 13.651 -3.345 -3.238 1.00 44.56 166 TYR A O 1
ATOM 1398 N N . ILE A 1 167 ? 13.798 -2.050 -5.036 1.00 44.25 167 ILE A N 1
ATOM 1399 C CA . ILE A 1 167 ? 12.328 -1.900 -5.106 1.00 44.25 167 ILE A CA 1
ATOM 1400 C C . ILE A 1 167 ? 11.616 -3.034 -5.877 1.00 44.25 167 ILE A C 1
ATOM 1402 O O . ILE A 1 167 ? 10.415 -3.196 -5.696 1.00 44.25 167 ILE A O 1
ATOM 1406 N N . LEU A 1 168 ? 12.313 -3.870 -6.660 1.00 37.91 168 LEU A N 1
ATOM 1407 C CA . LEU A 1 168 ? 11.672 -4.921 -7.482 1.00 37.91 168 LEU A CA 1
ATOM 1408 C C . LEU A 1 168 ? 12.383 -6.295 -7.472 1.00 37.91 168 LEU A C 1
ATOM 1410 O O . LEU A 1 168 ? 12.191 -7.074 -8.406 1.00 37.91 168 LEU A O 1
ATOM 1414 N N . ASN A 1 169 ? 13.196 -6.585 -6.446 1.00 39.62 169 ASN A N 1
ATOM 1415 C CA . ASN A 1 169 ? 13.740 -7.935 -6.221 1.00 39.62 169 ASN A CA 1
ATOM 1416 C C . ASN A 1 169 ? 12.808 -8.759 -5.338 1.00 39.62 169 ASN A C 1
ATOM 1418 O O . ASN A 1 169 ? 12.373 -8.202 -4.306 1.00 39.62 169 ASN A O 1
#